Protein AF-A0A2E2QQH7-F1 (afdb_monomer_lite)

Radius of gyration: 12.67 Å; chains: 1; bounding box: 30×25×27 Å

Foldseek 3Di:
DPPVVVVVVVVVLVVLCVVCVVVVNNVVSQQVVQVVVVHGRDPDDDD

Structure (mmCIF, N/CA/C/O backbone):
data_AF-A0A2E2QQH7-F1
#
_entry.id   AF-A0A2E2QQH7-F1
#
loop_
_atom_site.group_PDB
_atom_site.id
_atom_site.type_symbol
_atom_site.label_atom_id
_atom_site.label_alt_id
_atom_site.label_comp_id
_atom_site.label_asym_id
_atom_site.label_entity_id
_atom_site.label_seq_id
_atom_site.pdbx_PDB_ins_code
_atom_site.Cartn_x
_atom_site.Cartn_y
_atom_site.Cartn_z
_atom_site.occupancy
_atom_site.B_iso_or_equiv
_atom_site.auth_seq_id
_atom_site.auth_comp_id
_atom_site.auth_asym_id
_atom_site.auth_atom_id
_atom_site.pdbx_PDB_model_num
ATOM 1 N N . LEU A 1 1 ? 19.354 1.229 -12.381 1.00 61.97 1 LEU A N 1
ATOM 2 C CA . LEU A 1 1 ? 17.902 1.500 -12.481 1.00 61.97 1 LEU A CA 1
ATOM 3 C C . LEU A 1 1 ? 17.065 0.946 -11.316 1.00 61.97 1 LEU A C 1
ATOM 5 O O . LEU A 1 1 ? 15.892 1.267 -11.263 1.00 61.97 1 LEU A O 1
ATOM 9 N N . ASN A 1 2 ? 17.606 0.206 -10.336 1.00 62.72 2 ASN A N 1
ATOM 10 C CA . ASN A 1 2 ? 16.728 -0.484 -9.370 1.00 62.72 2 ASN A CA 1
ATOM 11 C C . ASN A 1 2 ? 16.392 0.334 -8.108 1.00 62.72 2 ASN A C 1
ATOM 13 O O . ASN A 1 2 ? 15.289 0.229 -7.595 1.00 62.72 2 ASN A O 1
ATOM 17 N N . THR A 1 3 ? 17.273 1.210 -7.620 1.00 84.31 3 THR A N 1
ATOM 18 C CA . THR A 1 3 ? 17.063 1.849 -6.306 1.00 84.31 3 THR A CA 1
ATOM 19 C C . THR A 1 3 ? 16.004 2.956 -6.329 1.00 84.31 3 THR A C 1
ATOM 21 O O . THR A 1 3 ? 15.035 2.899 -5.584 1.00 84.31 3 THR A O 1
ATOM 24 N N . ILE A 1 4 ? 16.135 3.949 -7.217 1.00 93.25 4 ILE A N 1
ATOM 25 C CA . ILE A 1 4 ? 15.216 5.105 -7.254 1.00 93.25 4 ILE A CA 1
ATOM 26 C C . ILE A 1 4 ? 13.819 4.702 -7.745 1.00 93.25 4 ILE A C 1
ATOM 28 O O . ILE A 1 4 ? 12.816 5.210 -7.248 1.00 93.25 4 ILE A O 1
ATOM 32 N N . HIS A 1 5 ? 13.738 3.763 -8.689 1.00 89.31 5 HIS A N 1
ATOM 33 C CA . HIS A 1 5 ? 12.460 3.272 -9.205 1.00 89.31 5 HIS A CA 1
ATOM 34 C C . HIS A 1 5 ? 11.688 2.503 -8.129 1.00 89.31 5 HIS A C 1
ATOM 36 O O . HIS A 1 5 ? 10.513 2.798 -7.918 1.00 89.31 5 HIS A O 1
ATOM 42 N N . ASN A 1 6 ? 12.363 1.619 -7.381 1.00 91.38 6 ASN A N 1
ATOM 43 C CA . ASN A 1 6 ? 11.754 0.918 -6.250 1.00 91.38 6 ASN A CA 1
ATOM 44 C C . ASN A 1 6 ? 11.311 1.908 -5.171 1.00 91.38 6 ASN A C 1
ATOM 46 O O . ASN A 1 6 ? 10.183 1.835 -4.697 1.00 91.38 6 ASN A O 1
ATOM 50 N N . LEU A 1 7 ? 12.157 2.886 -4.827 1.00 95.62 7 LEU A N 1
ATOM 51 C CA . LEU A 1 7 ? 11.800 3.902 -3.837 1.00 95.62 7 LEU A CA 1
ATOM 52 C C . LEU A 1 7 ? 10.565 4.703 -4.250 1.00 95.62 7 LEU A C 1
ATOM 54 O O . LEU A 1 7 ? 9.718 4.975 -3.406 1.00 95.62 7 LEU A O 1
ATOM 58 N N . ARG A 1 8 ? 10.437 5.079 -5.526 1.00 95.38 8 ARG A N 1
ATOM 59 C CA . ARG A 1 8 ? 9.255 5.810 -5.999 1.00 95.38 8 ARG A CA 1
ATOM 60 C C . ARG A 1 8 ? 8.004 4.934 -6.002 1.00 95.38 8 ARG A C 1
ATOM 62 O O . ARG A 1 8 ? 6.947 5.405 -5.597 1.00 95.38 8 ARG A O 1
ATOM 69 N N . PHE A 1 9 ? 8.133 3.668 -6.393 1.00 94.56 9 PHE A N 1
ATOM 70 C CA . PHE A 1 9 ? 7.041 2.702 -6.295 1.00 94.56 9 PHE A CA 1
ATOM 71 C C . PHE A 1 9 ? 6.543 2.567 -4.849 1.00 94.56 9 PHE A C 1
ATOM 73 O O . PHE A 1 9 ? 5.361 2.781 -4.591 1.00 94.56 9 PHE A O 1
ATOM 80 N N . TYR A 1 10 ? 7.441 2.314 -3.892 1.00 96.00 10 TYR A N 1
ATOM 81 C CA . TYR A 1 10 ? 7.062 2.168 -2.484 1.00 96.00 10 TYR A CA 1
ATOM 82 C C . TYR A 1 10 ? 6.532 3.465 -1.868 1.00 96.00 10 TYR A C 1
ATOM 84 O O . TYR A 1 10 ? 5.611 3.415 -1.057 1.00 96.00 10 TYR A O 1
ATOM 92 N N . GLN A 1 11 ? 7.059 4.629 -2.258 1.00 97.38 11 GLN A N 1
ATOM 93 C CA . GLN A 1 11 ? 6.507 5.911 -1.812 1.00 97.38 11 GLN A CA 1
ATOM 94 C C . GLN A 1 11 ? 5.057 6.092 -2.270 1.00 97.38 11 GLN A C 1
ATOM 96 O O . GLN A 1 11 ? 4.211 6.460 -1.455 1.00 97.38 11 GLN A O 1
ATOM 101 N N . ASN A 1 12 ? 4.756 5.775 -3.532 1.00 96.69 12 ASN A N 1
ATOM 102 C CA . ASN A 1 12 ? 3.394 5.841 -4.060 1.00 96.69 12 ASN A CA 1
ATOM 103 C C . ASN A 1 12 ? 2.475 4.822 -3.374 1.00 96.69 12 ASN A C 1
ATOM 105 O O . ASN A 1 12 ? 1.385 5.187 -2.936 1.00 96.69 12 ASN A O 1
ATOM 109 N N . LEU A 1 13 ? 2.941 3.579 -3.214 1.00 96.44 13 LEU A N 1
ATOM 110 C CA . LEU A 1 13 ? 2.207 2.513 -2.530 1.00 96.44 13 LEU A CA 1
ATOM 111 C C . LEU A 1 13 ? 1.826 2.925 -1.103 1.00 96.44 13 LEU A C 1
ATOM 113 O O . LEU A 1 13 ? 0.663 2.845 -0.718 1.00 96.44 13 LEU A O 1
ATOM 117 N N . MET A 1 14 ? 2.792 3.432 -0.335 1.00 97.62 14 MET A N 1
ATOM 118 C CA . MET A 1 14 ? 2.563 3.849 1.049 1.00 97.62 14 MET A CA 1
ATOM 119 C C . MET A 1 14 ? 1.717 5.121 1.149 1.00 97.62 14 MET A C 1
ATOM 121 O O . MET A 1 14 ? 1.013 5.305 2.139 1.00 97.62 14 MET A O 1
ATOM 125 N N . SER A 1 15 ? 1.768 6.004 0.146 1.00 98.25 15 SER A N 1
ATOM 126 C CA . SER A 1 15 ? 0.866 7.157 0.076 1.00 98.25 15 SER A CA 1
ATOM 127 C C . SER A 1 15 ? -0.585 6.720 -0.119 1.00 98.25 15 SER A C 1
ATOM 129 O O . SER A 1 15 ? -1.456 7.216 0.591 1.00 98.25 15 SER A O 1
ATOM 131 N N . GLY A 1 16 ? -0.839 5.780 -1.035 1.00 97.38 16 GLY A N 1
ATOM 132 C CA . GLY A 1 16 ? -2.175 5.218 -1.248 1.00 97.38 16 GLY A CA 1
ATOM 133 C C . GLY A 1 16 ? -2.690 4.487 -0.009 1.00 97.38 16 GLY A C 1
ATOM 134 O O . GLY A 1 16 ? -3.804 4.747 0.438 1.00 97.38 16 GLY A O 1
ATOM 135 N N . LEU A 1 17 ? -1.833 3.669 0.611 1.00 97.81 17 LEU A N 1
ATOM 136 C CA . LEU A 1 17 ? -2.160 2.949 1.839 1.00 97.81 17 LEU A CA 1
ATOM 137 C C . LEU A 1 17 ? -2.583 3.896 2.973 1.00 97.81 17 LEU A C 1
ATOM 139 O O . LEU A 1 17 ? -3.607 3.667 3.610 1.00 97.81 17 LEU A O 1
ATOM 143 N N . ARG A 1 18 ? -1.825 4.976 3.217 1.00 98.25 18 ARG A N 1
ATOM 144 C CA . ARG A 1 18 ? -2.185 5.969 4.245 1.00 98.25 18 ARG A CA 1
ATOM 145 C C . ARG A 1 18 ? -3.516 6.653 3.944 1.00 98.25 18 ARG A C 1
ATOM 147 O O . ARG A 1 18 ? -4.348 6.739 4.839 1.00 98.25 18 ARG A O 1
ATOM 154 N N . GLY A 1 19 ? -3.743 7.061 2.695 1.00 98.38 19 GLY A N 1
ATOM 155 C CA . GLY A 1 19 ? -5.011 7.674 2.294 1.00 98.38 19 GLY A CA 1
ATOM 156 C C . GLY A 1 19 ? -6.211 6.741 2.493 1.00 98.38 19 GLY A C 1
ATO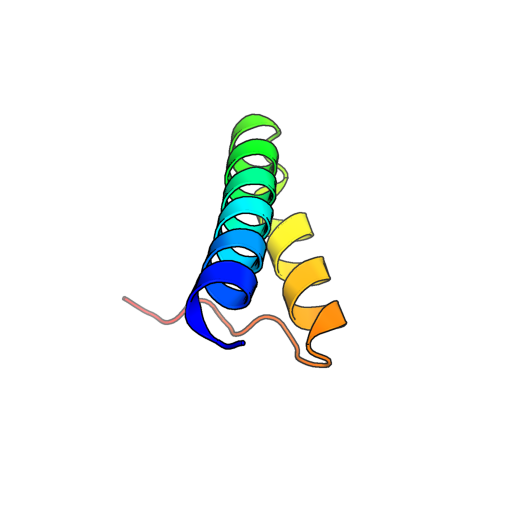M 157 O O . GLY A 1 19 ? -7.249 7.173 2.985 1.00 98.38 19 GLY A O 1
ATOM 158 N N . ALA A 1 20 ? -6.061 5.450 2.187 1.00 98.31 20 ALA A N 1
ATOM 159 C CA . ALA A 1 20 ? -7.116 4.459 2.396 1.00 98.31 20 ALA A CA 1
ATOM 160 C C . ALA A 1 20 ? -7.418 4.222 3.887 1.00 98.31 20 ALA A C 1
ATOM 162 O O . ALA A 1 20 ? -8.574 4.039 4.263 1.00 98.31 20 ALA A O 1
ATOM 163 N N . ILE A 1 21 ? -6.398 4.264 4.752 1.00 97.62 21 ILE A N 1
ATOM 164 C CA . ILE A 1 21 ? -6.588 4.199 6.210 1.00 97.62 21 ILE A CA 1
ATOM 165 C C . ILE A 1 21 ? -7.357 5.429 6.702 1.00 97.62 21 ILE A C 1
ATOM 167 O O . ILE A 1 21 ? -8.337 5.279 7.428 1.00 97.62 21 ILE A O 1
ATOM 171 N N . GLU A 1 22 ? -6.946 6.630 6.289 1.00 98.38 22 GLU A N 1
ATOM 172 C CA . GLU A 1 22 ? -7.598 7.889 6.676 1.00 98.38 22 GLU A CA 1
ATOM 173 C C . GLU A 1 22 ? -9.064 7.953 6.220 1.00 98.38 22 GLU A C 1
ATOM 175 O O . GLU A 1 22 ? -9.919 8.439 6.958 1.00 98.38 22 GLU A O 1
ATOM 180 N N . ALA A 1 23 ? -9.365 7.423 5.033 1.00 98.12 23 ALA A N 1
ATOM 181 C CA . ALA A 1 23 ? -10.716 7.367 4.479 1.00 98.12 23 ALA A CA 1
ATOM 182 C C . ALA A 1 23 ? -11.565 6.190 5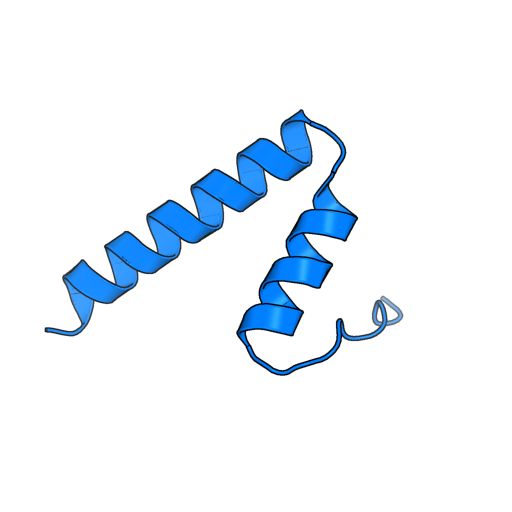.003 1.00 98.12 23 ALA A C 1
ATOM 184 O O . ALA A 1 23 ? -12.759 6.129 4.715 1.00 98.12 23 ALA A O 1
ATOM 185 N N . GLY A 1 24 ? -10.976 5.245 5.744 1.00 97.81 24 GLY A N 1
ATOM 186 C CA . GLY A 1 24 ? -11.661 4.025 6.183 1.00 97.81 24 GLY A CA 1
ATOM 187 C C . GLY A 1 24 ? -11.941 3.013 5.061 1.00 97.81 24 GLY A C 1
ATOM 188 O O . GLY A 1 24 ? -12.776 2.131 5.236 1.00 97.81 24 GLY A O 1
ATOM 189 N N . THR A 1 25 ? -11.242 3.110 3.928 1.00 97.94 25 THR A N 1
ATOM 190 C CA . THR A 1 25 ? -11.411 2.275 2.720 1.00 97.94 25 THR A CA 1
ATOM 191 C C . THR A 1 25 ? -10.245 1.304 2.501 1.00 97.94 25 THR A C 1
ATOM 193 O O . THR A 1 25 ? -9.932 0.905 1.378 1.00 97.94 25 THR A O 1
ATOM 196 N N . LEU A 1 26 ? -9.568 0.899 3.581 1.00 96.31 26 LEU A N 1
ATOM 197 C CA . LEU A 1 26 ? -8.394 0.022 3.515 1.00 96.31 26 LEU A CA 1
ATOM 198 C C . LEU A 1 26 ? -8.671 -1.308 2.793 1.00 96.31 26 LEU A C 1
ATOM 200 O O . LEU A 1 26 ? -7.846 -1.742 1.992 1.00 96.31 26 LEU A O 1
ATOM 204 N N . SER A 1 27 ? -9.816 -1.949 3.047 1.00 95.81 27 SER A N 1
ATOM 205 C CA . SER A 1 27 ? -10.164 -3.222 2.397 1.00 95.81 27 SER A CA 1
ATOM 206 C C . SER A 1 27 ? -10.287 -3.096 0.876 1.00 95.81 27 SER A C 1
ATOM 208 O O . SER A 1 27 ? -9.835 -3.985 0.150 1.00 95.81 27 SER A O 1
ATOM 210 N N . ASP A 1 28 ? -10.847 -1.986 0.393 1.00 96.88 28 ASP A N 1
ATOM 211 C CA . ASP A 1 28 ? -11.009 -1.732 -1.041 1.00 96.88 28 ASP A CA 1
ATOM 212 C C . ASP A 1 28 ? -9.639 -1.535 -1.694 1.00 96.88 28 ASP A C 1
ATOM 214 O O . ASP A 1 28 ? -9.322 -2.178 -2.693 1.00 96.88 28 ASP A O 1
ATOM 218 N N . PHE A 1 29 ? -8.768 -0.747 -1.053 1.00 97.25 29 PHE A N 1
ATOM 219 C CA . PHE A 1 29 ? -7.398 -0.534 -1.519 1.00 97.25 29 PHE A CA 1
ATOM 220 C C . PHE A 1 29 ? -6.604 -1.842 -1.640 1.00 97.25 29 PHE A C 1
ATOM 222 O O . PHE A 1 29 ? -5.907 -2.055 -2.631 1.00 97.25 29 PHE A O 1
ATOM 229 N N . VAL A 1 30 ? -6.706 -2.731 -0.645 1.00 95.69 30 VAL A N 1
ATOM 230 C CA . VAL A 1 30 ? -6.044 -4.046 -0.683 1.00 95.69 30 VAL A CA 1
ATOM 231 C C . VAL A 1 30 ? -6.592 -4.893 -1.833 1.00 95.69 30 VAL A C 1
ATOM 233 O O . VAL A 1 30 ? -5.814 -5.515 -2.555 1.00 95.69 30 VAL A O 1
ATOM 236 N N . THR A 1 31 ? -7.908 -4.887 -2.037 1.00 95.88 31 THR A N 1
ATOM 237 C CA . THR A 1 31 ? -8.555 -5.635 -3.124 1.00 95.88 31 THR A CA 1
ATOM 238 C C . THR A 1 31 ? -8.064 -5.172 -4.491 1.00 95.88 31 THR A C 1
ATOM 240 O O . THR A 1 31 ? -7.621 -5.997 -5.294 1.00 95.88 31 THR A O 1
ATOM 243 N N . ASP A 1 32 ? -8.055 -3.862 -4.728 1.00 96.06 32 ASP A N 1
ATOM 244 C CA . ASP A 1 32 ? -7.577 -3.280 -5.982 1.00 96.06 32 ASP A CA 1
ATOM 245 C C . ASP A 1 32 ? -6.083 -3.542 -6.208 1.00 96.06 32 ASP A C 1
ATOM 247 O O . ASP A 1 32 ? -5.661 -3.827 -7.332 1.00 96.06 32 ASP A O 1
ATOM 251 N N . PHE A 1 33 ? -5.274 -3.480 -5.147 1.00 95.69 33 PHE A N 1
ATOM 252 C CA . PHE A 1 33 ? -3.841 -3.753 -5.224 1.00 95.69 33 PHE A CA 1
ATOM 253 C C . PHE A 1 33 ? -3.560 -5.190 -5.684 1.00 95.69 33 PHE A C 1
ATOM 255 O O . PHE A 1 33 ? -2.807 -5.395 -6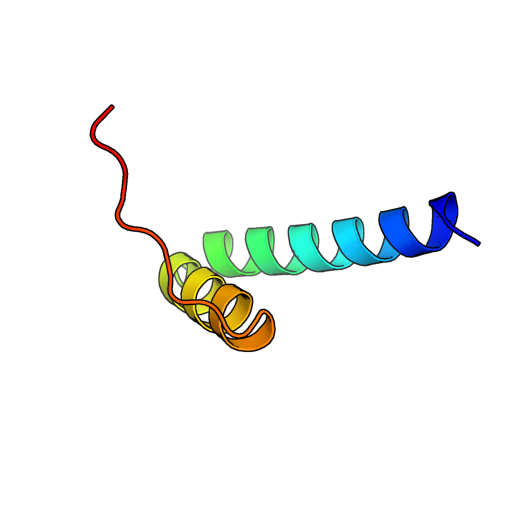.636 1.00 95.69 33 PHE A O 1
ATOM 262 N N . TYR A 1 34 ? -4.199 -6.184 -5.061 1.00 95.31 34 TYR A N 1
ATOM 263 C CA . TYR A 1 34 ? -4.030 -7.585 -5.457 1.00 95.31 34 TYR A CA 1
ATOM 264 C C . TYR A 1 34 ? -4.601 -7.860 -6.856 1.00 95.31 34 TYR A C 1
ATOM 266 O O . TYR A 1 34 ? -3.961 -8.560 -7.642 1.00 95.31 34 TYR A O 1
ATOM 274 N N . ALA A 1 35 ? -5.722 -7.230 -7.226 1.00 95.81 35 ALA A N 1
ATOM 275 C CA . ALA A 1 35 ? -6.269 -7.331 -8.579 1.00 95.81 35 ALA A CA 1
ATOM 276 C C . ALA A 1 35 ? -5.283 -6.819 -9.649 1.00 95.81 35 ALA A C 1
ATOM 278 O O . ALA A 1 35 ? -5.138 -7.446 -10.699 1.00 95.81 35 ALA A O 1
ATOM 279 N N . GLN A 1 36 ? -4.550 -5.732 -9.376 1.00 93.69 36 GLN A N 1
ATOM 280 C CA . GLN A 1 36 ? -3.485 -5.238 -10.264 1.00 93.69 36 GLN A CA 1
ATOM 281 C C . GLN A 1 36 ? -2.299 -6.206 -10.368 1.00 93.69 36 GLN A C 1
ATOM 283 O O . GLN A 1 36 ? -1.662 -6.282 -11.419 1.00 93.69 36 GLN A O 1
ATOM 288 N N . CYS A 1 37 ? -2.018 -6.966 -9.308 1.00 91.94 37 CYS A N 1
ATOM 289 C CA . CYS A 1 37 ? -1.032 -8.046 -9.322 1.00 91.94 37 CYS A CA 1
ATOM 290 C C . CYS A 1 37 ? -1.528 -9.315 -10.042 1.00 91.94 37 CYS A C 1
ATOM 292 O O . CYS A 1 37 ? -0.736 -10.230 -10.253 1.00 91.94 37 CYS A O 1
ATOM 294 N N . GLY A 1 38 ? -2.803 -9.378 -10.449 1.00 95.62 38 GLY A N 1
ATOM 295 C CA . GLY A 1 38 ? -3.416 -10.589 -11.007 1.00 95.62 38 GLY A CA 1
ATOM 296 C C . GLY A 1 38 ? -3.659 -11.675 -9.955 1.00 95.62 38 GLY A C 1
ATOM 297 O O . GLY A 1 38 ? -3.782 -12.851 -10.295 1.00 95.62 38 GLY A O 1
ATOM 298 N N . GLU A 1 39 ? -3.710 -11.283 -8.685 1.00 93.69 39 GLU A N 1
ATOM 299 C CA . GLU A 1 39 ? -3.848 -12.158 -7.528 1.00 93.69 39 GLU A CA 1
ATOM 300 C C . GLU A 1 39 ? -5.144 -11.849 -6.765 1.00 93.69 39 GLU A C 1
ATOM 302 O O . GLU A 1 39 ? -5.769 -10.800 -6.922 1.00 93.69 39 GLU A O 1
ATOM 307 N N . THR A 1 40 ? -5.564 -12.777 -5.910 1.00 93.69 40 THR A N 1
ATOM 308 C CA . THR A 1 40 ? -6.680 -12.563 -4.981 1.00 93.69 40 THR A CA 1
ATOM 309 C C . THR A 1 40 ? -6.151 -12.190 -3.605 1.00 93.69 40 THR A C 1
ATOM 311 O O . THR A 1 40 ? -5.118 -12.715 -3.189 1.00 93.69 40 THR A O 1
ATOM 314 N N . VAL A 1 41 ? -6.892 -11.362 -2.863 1.00 93.44 41 VA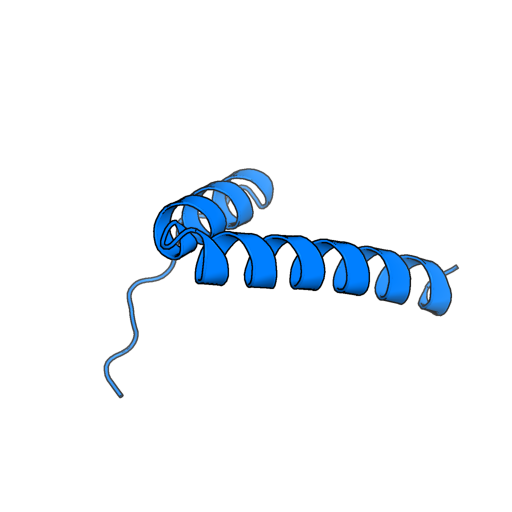L A N 1
ATOM 315 C CA . VAL A 1 41 ? -6.539 -11.019 -1.478 1.00 93.44 41 VAL A CA 1
ATOM 316 C C . VAL A 1 41 ? -6.416 -12.304 -0.645 1.00 93.44 41 VAL A C 1
ATOM 318 O O . VAL A 1 41 ? -7.370 -13.087 -0.599 1.00 9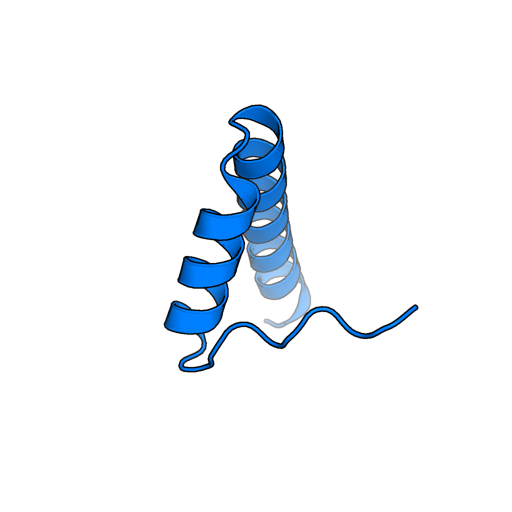3.44 41 VAL A O 1
ATOM 321 N N . PRO A 1 42 ? -5.264 -12.556 0.001 1.00 91.19 42 PRO A N 1
ATOM 322 C CA . PRO A 1 42 ? -5.095 -13.730 0.840 1.00 91.19 42 PRO A CA 1
ATOM 323 C C . PRO A 1 42 ? -6.012 -13.652 2.071 1.00 91.19 42 PRO A C 1
ATOM 325 O O . PRO A 1 42 ? -6.286 -12.558 2.572 1.00 91.19 42 PRO A O 1
ATOM 328 N N . PRO A 1 43 ? -6.480 -14.799 2.594 1.00 88.62 43 PRO A N 1
ATOM 329 C CA . PRO A 1 43 ? -7.248 -14.812 3.829 1.00 88.62 43 PRO A CA 1
ATOM 330 C C . PRO A 1 43 ? -6.402 -14.248 4.974 1.00 88.62 43 PRO A C 1
ATOM 332 O O . PRO A 1 43 ? -5.189 -14.465 5.028 1.00 88.62 43 PRO A O 1
ATOM 335 N N . LEU A 1 44 ? -7.047 -13.545 5.907 1.00 83.00 44 LEU A N 1
ATOM 336 C CA . LEU A 1 44 ? -6.399 -13.118 7.143 1.00 83.00 44 LEU A CA 1
ATOM 337 C C . LEU A 1 44 ? -5.904 -14.375 7.869 1.00 83.00 44 LEU A C 1
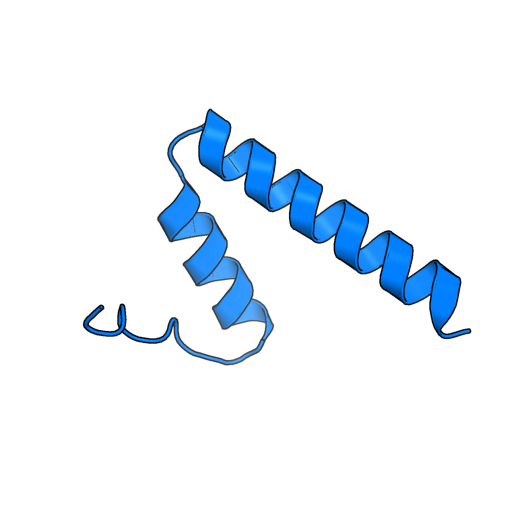ATOM 339 O O . LEU A 1 44 ? -6.702 -15.226 8.258 1.00 83.00 44 LEU A O 1
ATOM 343 N N . GLY A 1 45 ? -4.584 -14.525 7.976 1.00 77.12 45 GLY A N 1
ATOM 344 C CA . GLY A 1 45 ? -3.984 -15.633 8.707 1.00 77.12 45 GLY A CA 1
ATOM 345 C C . GLY A 1 45 ? -4.413 -15.583 10.171 1.00 77.12 45 GLY A C 1
ATOM 346 O O . GLY A 1 45 ? -4.478 -14.506 10.759 1.00 77.12 45 GLY A O 1
ATOM 347 N N . ASN A 1 46 ? -4.707 -16.743 10.755 1.00 66.38 46 ASN A N 1
ATOM 348 C CA . ASN A 1 46 ? -4.968 -16.844 12.187 1.00 66.38 46 ASN A CA 1
ATOM 349 C C . ASN A 1 46 ? -3.666 -16.511 12.931 1.00 66.38 46 ASN A C 1
ATOM 351 O O . ASN A 1 46 ? -2.707 -17.281 12.835 1.00 66.38 46 ASN A O 1
ATOM 355 N N . VAL A 1 47 ? -3.626 -15.366 13.615 1.00 52.69 47 VAL A N 1
ATOM 356 C CA . VAL A 1 47 ? -2.539 -14.983 14.532 1.00 52.69 47 VAL A CA 1
ATOM 357 C C . VAL A 1 47 ? -2.887 -15.420 15.944 1.00 52.69 47 VAL A C 1
ATOM 359 O O . VAL A 1 47 ? -4.055 -15.201 16.339 1.00 52.69 47 VAL A O 1
#

Secondary structure (DSSP, 8-state):
-HHHHHHHHHHHHHHHHHHHHHHT-HHHHHHHHHHHTT-PPPP----

pLDDT: mean 91.76, std 10.4, range [52.69, 98.38]

Sequence (47 aa):
LNTIHNLRFYQNLMSGLRGAIEAGTLSDFVTDFYAQCGETVPPLGNV